Protein AF-A0A3D4SWK4-F1 (afdb_monomer_lite)

Structure (mmCIF, N/CA/C/O backbone):
data_AF-A0A3D4SWK4-F1
#
_entry.id   AF-A0A3D4SWK4-F1
#
loop_
_atom_site.group_PDB
_atom_site.id
_atom_site.type_symbol
_atom_site.label_atom_id
_atom_site.label_alt_id
_atom_site.label_comp_id
_atom_site.label_asym_id
_atom_site.label_entity_id
_atom_site.label_seq_id
_atom_site.pdbx_PDB_ins_code
_atom_site.Cartn_x
_atom_site.Cartn_y
_atom_site.Cartn_z
_atom_site.occupancy
_atom_site.B_iso_or_equiv
_atom_site.auth_seq_id
_atom_site.auth_comp_id
_atom_site.auth_asym_id
_atom_site.auth_atom_id
_atom_site.pdbx_PDB_model_num
ATOM 1 N N . LEU A 1 1 ? -13.414 -8.550 19.226 1.00 62.03 1 LEU A N 1
ATOM 2 C CA . LEU A 1 1 ? -13.959 -8.339 17.872 1.00 62.03 1 LEU A CA 1
ATOM 3 C C . LEU A 1 1 ? -14.007 -9.694 17.196 1.00 62.03 1 LEU A C 1
ATOM 5 O O . LEU A 1 1 ? -12.952 -10.254 16.932 1.00 62.03 1 LEU A O 1
ATOM 9 N N . ASP A 1 2 ? -15.201 -10.255 17.037 1.00 76.38 2 ASP A N 1
ATOM 10 C CA . ASP A 1 2 ? -15.385 -11.482 16.262 1.00 76.38 2 ASP A CA 1
ATOM 11 C C . ASP A 1 2 ? -15.658 -11.052 14.815 1.00 76.38 2 ASP A C 1
ATOM 13 O O . ASP A 1 2 ? -16.745 -10.570 14.501 1.00 76.38 2 ASP A O 1
ATOM 17 N N . ILE A 1 3 ? -14.616 -11.058 13.979 1.00 82.75 3 ILE A N 1
ATOM 18 C CA . ILE A 1 3 ? -14.678 -10.562 12.598 1.00 82.75 3 ILE A CA 1
ATOM 19 C C . ILE A 1 3 ? -14.834 -11.771 11.686 1.00 82.75 3 ILE A C 1
ATOM 21 O O . ILE A 1 3 ? -13.913 -12.572 11.523 1.00 82.75 3 ILE A O 1
ATOM 25 N N . GLY A 1 4 ? -16.007 -11.896 11.069 1.00 89.81 4 GLY A N 1
ATOM 26 C CA . GLY A 1 4 ? -16.263 -12.960 10.106 1.00 89.81 4 GLY A CA 1
ATOM 27 C C . GLY A 1 4 ? -15.391 -12.812 8.856 1.00 89.81 4 GLY A C 1
ATOM 28 O O . GLY A 1 4 ? -15.115 -11.705 8.394 1.00 89.81 4 GLY A O 1
ATOM 29 N N . THR A 1 5 ? -15.009 -13.931 8.239 1.00 88.75 5 THR A N 1
ATOM 30 C CA . THR A 1 5 ? -14.193 -13.941 7.011 1.00 88.75 5 THR A CA 1
ATOM 31 C C . THR A 1 5 ? -14.803 -13.095 5.887 1.00 88.75 5 THR A C 1
ATOM 33 O O . THR A 1 5 ? -14.075 -12.418 5.168 1.00 88.75 5 THR A O 1
ATOM 36 N N . GLY A 1 6 ? -16.135 -13.074 5.754 1.00 89.88 6 GLY A N 1
ATOM 37 C CA . GLY A 1 6 ? -16.824 -12.251 4.752 1.00 89.88 6 GLY A CA 1
ATOM 38 C C . GLY A 1 6 ? -16.660 -10.744 4.978 1.00 89.88 6 GLY A C 1
ATOM 39 O O . GLY A 1 6 ? -16.457 -9.999 4.024 1.00 89.88 6 GLY A O 1
ATOM 40 N N . GLN A 1 7 ? -16.671 -10.305 6.236 1.00 88.31 7 GLN A N 1
ATOM 41 C CA . GLN A 1 7 ? -16.444 -8.909 6.614 1.00 88.31 7 GLN A CA 1
ATOM 42 C C . GLN A 1 7 ? -14.985 -8.508 6.367 1.00 88.31 7 GLN A C 1
ATOM 44 O O . GLN A 1 7 ? -14.723 -7.438 5.827 1.00 88.31 7 GLN A O 1
ATOM 49 N N . PHE A 1 8 ? -14.038 -9.405 6.659 1.00 89.88 8 PHE A N 1
ATOM 50 C CA . PHE A 1 8 ? -12.621 -9.183 6.368 1.00 89.88 8 PHE A CA 1
ATOM 51 C C . PHE A 1 8 ? -12.339 -9.075 4.861 1.00 89.88 8 PHE A C 1
ATOM 53 O O . PHE A 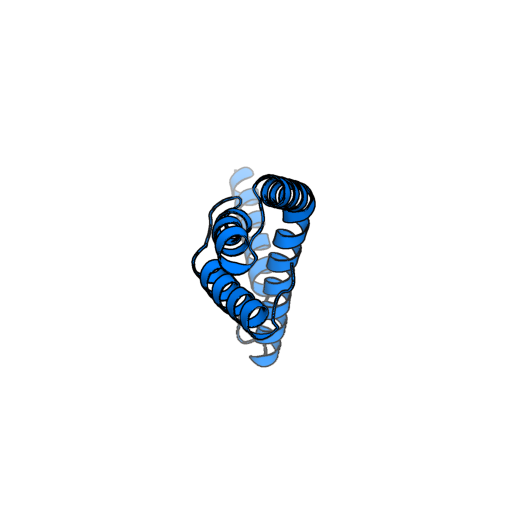1 8 ? -11.581 -8.211 4.426 1.00 89.88 8 PHE A O 1
ATOM 60 N N . LEU A 1 9 ? -12.984 -9.918 4.049 1.00 91.81 9 LEU A N 1
ATOM 61 C CA . LEU A 1 9 ? -12.904 -9.829 2.590 1.00 91.81 9 LEU A CA 1
ATOM 62 C C . LEU A 1 9 ? -13.507 -8.516 2.074 1.00 91.81 9 LEU A C 1
ATOM 64 O O . LEU A 1 9 ? -12.884 -7.853 1.248 1.00 91.81 9 LEU A O 1
ATOM 68 N N . GLY A 1 10 ? -14.677 -8.114 2.584 1.00 90.75 10 GLY A N 1
ATOM 69 C CA . GLY A 1 10 ? -15.309 -6.835 2.243 1.00 90.75 10 GLY A CA 1
ATOM 70 C C . GLY A 1 10 ? -14.418 -5.634 2.568 1.00 90.75 10 GLY A C 1
ATOM 71 O O . GLY A 1 10 ? -14.212 -4.771 1.714 1.00 90.75 10 GLY A O 1
ATOM 72 N N . PHE A 1 11 ? -13.810 -5.637 3.757 1.00 89.81 11 PHE A N 1
ATOM 73 C CA . PHE A 1 11 ? -12.794 -4.667 4.160 1.00 89.81 11 PHE A CA 1
ATOM 74 C C . PHE A 1 11 ? -11.627 -4.616 3.161 1.00 89.81 11 PHE A C 1
ATOM 76 O O . PHE A 1 11 ? -11.271 -3.533 2.704 1.00 89.81 11 PHE A O 1
ATOM 83 N N . LEU A 1 12 ? -11.067 -5.769 2.770 1.00 90.06 12 LEU A N 1
ATOM 84 C CA . LEU A 1 12 ? -9.931 -5.845 1.843 1.00 90.06 12 LEU A CA 1
ATOM 85 C C . LEU A 1 12 ? -10.248 -5.232 0.473 1.00 90.06 12 LEU A C 1
ATOM 87 O O . LEU A 1 12 ? -9.458 -4.454 -0.061 1.00 90.06 12 LEU A O 1
ATOM 91 N N . PHE A 1 13 ? -11.408 -5.576 -0.094 1.00 91.19 13 PHE A N 1
ATOM 92 C CA . PHE A 1 13 ? -11.829 -5.055 -1.393 1.00 91.19 13 PHE A CA 1
ATOM 93 C C . PHE A 1 13 ? -12.079 -3.549 -1.343 1.00 91.19 13 PHE A C 1
ATOM 95 O O . PHE A 1 13 ? -11.609 -2.823 -2.219 1.00 91.19 13 PHE A O 1
ATOM 102 N N . LEU A 1 14 ? -12.780 -3.070 -0.312 1.00 89.94 14 LEU A N 1
ATOM 103 C CA . LEU A 1 14 ? -13.071 -1.647 -0.164 1.00 89.94 14 LEU A CA 1
ATOM 104 C C . LEU A 1 14 ? -11.792 -0.836 0.069 1.00 89.94 14 LEU A C 1
ATOM 106 O O . LEU A 1 14 ? -11.602 0.203 -0.562 1.00 89.94 14 LEU A O 1
ATOM 110 N N . LEU A 1 15 ? -10.885 -1.339 0.910 1.00 87.88 15 LEU A N 1
ATOM 111 C CA . LEU A 1 15 ? -9.575 -0.734 1.123 1.00 87.88 15 LEU A CA 1
ATOM 112 C C . LEU A 1 15 ? -8.789 -0.657 -0.193 1.00 87.88 15 LEU A C 1
ATOM 114 O O . LEU A 1 15 ? -8.255 0.399 -0.515 1.00 87.88 15 LEU A O 1
ATOM 118 N N . GLY A 1 16 ? -8.780 -1.728 -0.993 1.00 86.25 16 GLY A N 1
ATOM 119 C CA . GLY A 1 16 ? -8.125 -1.748 -2.304 1.00 86.25 16 GLY A CA 1
ATOM 120 C C . GLY A 1 16 ? -8.663 -0.691 -3.274 1.00 86.25 16 GLY A C 1
ATOM 121 O O . GLY A 1 16 ? -7.878 0.003 -3.916 1.00 86.25 16 GLY A O 1
ATOM 122 N N . ILE A 1 17 ? -9.987 -0.506 -3.338 1.00 87.12 17 ILE A N 1
ATOM 123 C CA . ILE A 1 17 ? -10.608 0.544 -4.166 1.00 87.12 17 ILE A CA 1
ATOM 124 C C . ILE A 1 17 ? -10.161 1.933 -3.698 1.00 87.12 17 ILE A C 1
ATOM 126 O O . ILE A 1 17 ? -9.778 2.774 -4.513 1.00 87.12 17 ILE A O 1
ATOM 130 N N . MET A 1 18 ? -10.178 2.177 -2.387 1.00 83.06 18 MET A N 1
ATOM 131 C CA . MET A 1 18 ? -9.786 3.474 -1.840 1.00 83.06 18 MET A CA 1
ATOM 132 C C . MET A 1 18 ? -8.307 3.798 -2.070 1.00 83.06 18 MET A C 1
ATOM 134 O O . MET A 1 18 ? -7.981 4.954 -2.323 1.00 83.06 18 MET A O 1
ATOM 138 N N . MET A 1 19 ? -7.421 2.800 -2.042 1.00 82.88 19 MET A N 1
ATOM 139 C CA . MET A 1 19 ? -5.990 3.002 -2.306 1.00 82.88 19 MET A CA 1
ATOM 140 C C . MET A 1 19 ? -5.710 3.416 -3.756 1.00 82.88 19 MET A C 1
ATOM 142 O O . MET A 1 19 ? -4.773 4.167 -4.004 1.00 82.88 19 MET A O 1
ATOM 146 N N . VAL A 1 20 ? -6.547 2.998 -4.711 1.00 81.38 20 VAL A N 1
ATOM 147 C CA . VAL A 1 20 ? -6.483 3.491 -6.100 1.00 81.38 20 VAL A CA 1
ATOM 148 C C . VAL A 1 20 ? -7.034 4.917 -6.205 1.00 81.38 20 VAL A C 1
ATOM 150 O O . VAL A 1 20 ? -6.523 5.729 -6.974 1.00 81.38 20 VAL A O 1
ATOM 153 N N . ALA A 1 21 ? -8.069 5.238 -5.425 1.00 74.69 21 ALA A N 1
ATOM 154 C CA . ALA A 1 21 ? -8.732 6.540 -5.440 1.00 74.69 21 ALA A CA 1
ATOM 155 C C . ALA A 1 21 ? -7.955 7.660 -4.719 1.00 74.69 21 ALA A C 1
ATOM 157 O O . ALA A 1 21 ? -8.338 8.823 -4.841 1.00 74.69 21 ALA A O 1
ATOM 158 N N . ALA A 1 22 ? -6.873 7.342 -4.001 1.00 64.31 22 ALA A N 1
ATOM 159 C CA . ALA A 1 22 ? -6.056 8.295 -3.249 1.00 64.31 22 ALA A CA 1
ATOM 160 C C . ALA A 1 22 ? -4.671 8.573 -3.890 1.00 64.31 22 ALA A C 1
ATOM 162 O O . ALA A 1 22 ? -3.649 8.281 -3.267 1.00 64.31 22 ALA A O 1
ATOM 163 N N . PRO A 1 23 ? -4.563 9.147 -5.107 1.00 59.53 23 PRO A N 1
ATOM 164 C CA . PRO A 1 23 ? -3.267 9.550 -5.641 1.00 59.53 23 PRO A CA 1
ATOM 165 C C . PRO A 1 23 ? -2.821 10.911 -5.078 1.00 59.53 23 PRO A C 1
ATOM 167 O O . PRO A 1 23 ? -3.510 11.920 -5.223 1.00 59.53 23 PRO A O 1
ATOM 170 N N . GLY A 1 24 ? -1.621 10.952 -4.489 1.00 57.31 24 GLY A N 1
ATOM 171 C CA . GLY A 1 24 ? -0.849 12.194 -4.327 1.00 57.31 24 GLY A CA 1
ATOM 172 C C . GLY A 1 24 ? -1.119 13.046 -3.082 1.00 57.31 24 GLY A C 1
ATOM 173 O O . GLY A 1 24 ? -0.707 14.204 -3.060 1.00 57.31 24 GLY A O 1
ATOM 174 N N . VAL A 1 25 ? -1.763 12.511 -2.039 1.00 57.97 25 VAL A N 1
ATOM 175 C CA . VAL A 1 25 ? -1.978 13.235 -0.768 1.00 57.97 25 VAL A CA 1
ATOM 176 C C . VAL A 1 25 ? -1.052 12.674 0.327 1.00 57.97 25 VAL A C 1
ATOM 178 O O . VAL A 1 25 ? -1.089 11.463 0.559 1.00 57.97 25 VAL A O 1
ATOM 181 N N . PRO A 1 26 ? -0.236 13.493 1.027 1.00 60.03 26 PRO A N 1
ATOM 182 C CA . PRO A 1 26 ? 0.578 13.029 2.156 1.00 60.03 26 PRO A CA 1
ATOM 183 C C . PRO A 1 26 ? -0.318 12.429 3.251 1.00 60.03 26 PRO A C 1
ATOM 185 O O . PRO A 1 26 ? -1.229 13.099 3.735 1.00 60.03 26 PRO A O 1
ATOM 188 N N . GLY A 1 27 ? -0.101 11.160 3.613 1.00 69.69 27 GLY A N 1
ATOM 189 C CA . GLY A 1 27 ? -0.972 10.426 4.543 1.00 69.69 27 GLY A CA 1
ATOM 190 C C . GLY A 1 27 ? -2.305 9.943 3.947 1.00 69.69 27 GLY A C 1
ATOM 191 O O . GLY A 1 27 ? -3.195 9.527 4.689 1.00 69.69 27 GLY A O 1
ATOM 192 N N . GLY A 1 28 ? -2.471 9.971 2.620 1.00 70.81 28 GLY A N 1
ATOM 193 C CA . GLY A 1 28 ? -3.709 9.563 1.945 1.00 70.81 28 GLY A CA 1
ATOM 194 C C . GLY A 1 28 ? -4.130 8.120 2.241 1.00 70.81 28 GLY A C 1
ATOM 195 O O . GLY A 1 28 ? -5.318 7.861 2.422 1.00 70.81 28 GLY A O 1
ATOM 196 N N . ALA A 1 29 ? -3.172 7.198 2.384 1.00 76.44 29 ALA A N 1
ATOM 197 C CA . ALA A 1 29 ? -3.461 5.793 2.667 1.00 76.44 29 ALA A CA 1
ATOM 198 C C . ALA A 1 29 ? -4.082 5.592 4.059 1.00 76.44 29 ALA A C 1
ATOM 200 O O . ALA A 1 29 ? -5.090 4.895 4.188 1.00 76.44 29 ALA A O 1
ATOM 201 N N . ILE A 1 30 ? -3.540 6.236 5.101 1.00 83.38 30 ILE A N 1
ATOM 202 C CA . ILE A 1 30 ? -4.112 6.132 6.451 1.00 83.38 30 ILE A CA 1
ATOM 203 C C . ILE A 1 30 ? -5.422 6.906 6.568 1.00 83.38 30 ILE A C 1
ATOM 205 O O . ILE A 1 30 ? -6.377 6.389 7.138 1.00 83.38 30 ILE A O 1
ATOM 209 N N . MET A 1 31 ? -5.520 8.096 5.968 1.00 81.75 31 MET A N 1
ATOM 210 C CA . MET A 1 31 ? -6.748 8.895 6.019 1.00 81.75 31 MET A CA 1
ATOM 211 C C . MET A 1 31 ? -7.911 8.229 5.278 1.00 81.75 31 MET A C 1
ATOM 213 O O . MET A 1 31 ? -9.051 8.336 5.724 1.00 81.75 31 MET A O 1
ATOM 217 N N . ALA A 1 32 ? -7.632 7.481 4.207 1.00 80.62 32 ALA A N 1
ATOM 218 C CA . ALA A 1 32 ? -8.614 6.607 3.574 1.00 80.62 32 ALA A CA 1
ATOM 219 C C . ALA A 1 32 ? -8.959 5.399 4.464 1.00 80.62 32 ALA A C 1
ATOM 221 O O . ALA A 1 32 ? -10.129 5.052 4.621 1.00 80.62 32 ALA A O 1
ATOM 222 N N . ALA A 1 33 ? -7.957 4.775 5.091 1.00 82.50 33 ALA A N 1
ATOM 223 C CA . ALA A 1 33 ? -8.152 3.585 5.914 1.00 82.50 33 ALA A CA 1
ATOM 224 C C . ALA A 1 33 ? -8.959 3.848 7.196 1.00 82.50 33 ALA A C 1
ATOM 226 O O . ALA A 1 33 ? -9.757 2.997 7.572 1.00 82.50 33 ALA A O 1
ATOM 227 N N . VAL A 1 34 ? -8.811 5.007 7.851 1.00 87.06 34 VAL A N 1
ATOM 228 C CA . VAL A 1 34 ? -9.491 5.328 9.125 1.00 87.06 34 VAL A CA 1
ATOM 229 C C . VAL A 1 34 ? -11.013 5.183 9.027 1.00 87.06 34 VAL A C 1
ATOM 231 O O . VAL A 1 34 ? -11.620 4.575 9.909 1.00 87.06 34 VAL A O 1
ATOM 234 N N . GLY A 1 35 ? -11.627 5.675 7.945 1.00 82.75 35 GLY A N 1
ATOM 235 C CA . GLY A 1 35 ? -13.078 5.577 7.753 1.00 82.75 35 GLY A CA 1
ATOM 236 C C . GLY A 1 35 ? -13.565 4.129 7.664 1.00 82.75 35 GLY A C 1
ATOM 237 O O . GLY A 1 35 ? -14.568 3.768 8.273 1.00 82.75 35 GLY A O 1
ATOM 238 N N . VAL A 1 36 ? -12.812 3.276 6.971 1.00 85.81 36 VAL A N 1
ATOM 239 C CA . VAL A 1 36 ? -13.163 1.863 6.779 1.00 85.81 36 VAL A CA 1
ATOM 240 C C . VAL A 1 36 ? -12.758 0.989 7.971 1.00 85.81 36 VAL A C 1
ATOM 242 O O . VAL A 1 36 ? -13.450 0.022 8.270 1.00 85.81 36 VAL A O 1
ATOM 245 N N . LEU A 1 37 ? -11.704 1.336 8.714 1.00 86.69 37 LEU A N 1
ATOM 246 C CA . LEU A 1 37 ? -11.336 0.669 9.970 1.00 86.69 37 LEU A CA 1
ATOM 247 C C . LEU A 1 37 ? -12.424 0.846 11.042 1.00 86.69 37 LEU A C 1
ATOM 249 O O . LEU A 1 37 ? -12.793 -0.122 11.709 1.00 86.69 37 LEU A O 1
ATOM 253 N N . GLY A 1 38 ? -12.968 2.058 11.175 1.00 85.31 38 GLY A N 1
ATOM 254 C CA . GLY A 1 38 ? -14.081 2.332 12.085 1.00 85.31 38 GLY A CA 1
ATOM 255 C C . GLY A 1 38 ? -15.379 1.655 11.638 1.00 85.31 38 GLY A C 1
ATOM 256 O O . GLY A 1 38 ? -15.980 0.909 12.406 1.00 85.31 38 GLY A O 1
ATOM 257 N N . ASP A 1 39 ? -15.783 1.865 10.382 1.00 84.56 39 ASP A N 1
ATOM 258 C CA . ASP A 1 39 ? -17.083 1.411 9.869 1.00 84.56 39 ASP A CA 1
ATOM 259 C C . ASP A 1 39 ? -17.157 -0.110 9.643 1.00 84.56 39 ASP A C 1
ATOM 261 O O . ASP A 1 39 ? -18.153 -0.746 9.980 1.00 84.56 39 ASP A O 1
ATOM 265 N N . GLN A 1 40 ? -16.092 -0.722 9.111 1.00 86.06 40 GLN A N 1
ATOM 266 C CA . GLN A 1 40 ? -16.110 -2.134 8.712 1.00 86.06 40 GLN A CA 1
ATOM 267 C C . GLN A 1 40 ? -15.469 -3.069 9.731 1.00 86.06 40 GLN A C 1
ATOM 269 O O . GLN A 1 40 ? -15.841 -4.236 9.758 1.00 86.06 40 GLN A O 1
ATOM 274 N N . LEU A 1 41 ? -14.519 -2.622 10.558 1.00 86.88 41 LEU A N 1
ATOM 275 C CA . LEU A 1 41 ? -13.878 -3.477 11.572 1.00 86.88 41 LEU A CA 1
ATOM 276 C C . LEU A 1 41 ? -14.252 -3.094 13.010 1.00 86.88 41 LEU A C 1
ATOM 278 O O . LEU A 1 41 ? -13.880 -3.814 13.938 1.00 86.88 41 LEU A O 1
ATOM 282 N N . GLY A 1 42 ? -15.020 -2.015 13.196 1.00 86.50 42 GLY A N 1
ATOM 283 C CA . GLY A 1 42 ? -15.517 -1.584 14.501 1.00 86.50 42 GLY A CA 1
ATOM 284 C C . GLY A 1 42 ? -14.424 -1.041 15.417 1.00 86.50 42 GLY A C 1
ATOM 285 O O . GLY A 1 42 ? -14.524 -1.214 16.631 1.00 86.50 42 GLY A O 1
ATOM 286 N N . PHE A 1 43 ? -13.365 -0.453 14.851 1.00 90.00 43 PHE A N 1
ATOM 287 C CA . PHE A 1 43 ? -12.287 0.119 15.652 1.00 90.00 43 PHE A CA 1
ATOM 288 C C . PHE A 1 43 ? -12.788 1.342 16.420 1.00 90.00 43 PHE A C 1
ATOM 290 O O . PHE A 1 43 ? -13.455 2.213 15.860 1.00 90.00 43 PHE A O 1
ATOM 297 N N . ASP A 1 44 ? -12.441 1.411 17.702 1.00 92.12 44 ASP A N 1
ATOM 298 C CA . ASP A 1 44 ? -12.702 2.591 18.521 1.00 92.12 44 ASP A CA 1
ATOM 299 C C . ASP A 1 44 ? -11.672 3.710 18.256 1.00 92.12 44 ASP A C 1
ATOM 301 O O . ASP A 1 44 ? -10.679 3.539 17.540 1.00 92.12 44 ASP A O 1
ATOM 305 N N . GLN A 1 45 ? -11.919 4.894 18.821 1.00 90.94 45 GLN A N 1
ATOM 306 C CA . GLN A 1 45 ? -11.066 6.066 18.603 1.00 90.94 45 GLN A CA 1
ATOM 307 C C . GLN A 1 45 ? -9.637 5.880 19.132 1.00 90.94 45 GLN A C 1
ATOM 309 O O . GLN A 1 45 ? -8.699 6.406 18.529 1.00 90.94 45 GLN A O 1
ATOM 314 N N . ASP A 1 46 ? -9.458 5.119 20.213 1.00 94.38 46 ASP A N 1
ATOM 315 C CA . ASP A 1 46 ? -8.143 4.873 20.808 1.00 94.38 46 ASP A CA 1
ATOM 316 C C . ASP A 1 46 ? -7.330 3.911 19.923 1.00 94.38 46 ASP A C 1
ATOM 318 O O . ASP A 1 46 ? -6.147 4.137 19.657 1.00 94.38 46 ASP A O 1
ATOM 322 N N . GLN A 1 47 ? -7.975 2.878 19.377 1.00 93.75 47 GLN A N 1
ATOM 323 C CA . GLN A 1 47 ? -7.394 1.947 18.408 1.00 93.75 47 GLN A CA 1
ATOM 324 C C . GLN A 1 47 ? -7.018 2.649 17.102 1.00 93.75 47 GLN A C 1
ATOM 326 O O . GLN A 1 47 ? -5.928 2.428 16.573 1.00 93.75 47 GLN A O 1
ATOM 331 N N . ILE A 1 48 ? -7.881 3.534 16.596 1.00 92.50 48 ILE A N 1
ATOM 332 C CA . ILE A 1 48 ? -7.590 4.359 15.418 1.00 92.50 48 ILE A CA 1
ATOM 333 C C . ILE A 1 48 ? -6.375 5.262 15.675 1.00 92.50 48 ILE A C 1
ATOM 335 O O . ILE A 1 48 ? -5.499 5.368 14.816 1.00 92.50 48 ILE A O 1
ATOM 339 N N . ALA A 1 49 ? -6.273 5.875 16.857 1.00 92.25 49 ALA A N 1
ATOM 340 C CA . ALA A 1 49 ? -5.130 6.714 17.209 1.00 92.25 49 ALA A CA 1
ATOM 341 C C . ALA A 1 49 ? -3.812 5.920 17.213 1.00 92.25 49 ALA A C 1
ATOM 343 O O . ALA A 1 49 ? -2.807 6.389 16.670 1.00 92.25 49 ALA A O 1
ATOM 344 N N . ILE A 1 50 ? -3.821 4.694 17.748 1.00 93.62 50 ILE A N 1
ATOM 345 C CA . ILE A 1 50 ? -2.662 3.790 17.702 1.00 93.62 50 ILE A CA 1
ATOM 346 C C . ILE A 1 50 ? -2.320 3.414 16.254 1.00 93.62 50 ILE A C 1
ATOM 348 O O . ILE A 1 50 ? -1.143 3.411 15.894 1.00 93.62 50 ILE A O 1
ATOM 352 N N . MET A 1 51 ? -3.318 3.152 15.405 1.00 92.25 51 MET A N 1
ATOM 353 C CA . MET A 1 51 ? -3.097 2.854 13.985 1.00 92.25 51 MET A CA 1
ATOM 354 C C . MET A 1 51 ? -2.434 4.013 13.237 1.00 92.25 51 MET A C 1
ATOM 356 O O . MET A 1 51 ? -1.510 3.784 12.458 1.00 92.25 51 MET A O 1
ATOM 360 N N . ILE A 1 52 ? -2.862 5.252 13.493 1.00 90.69 52 ILE A N 1
ATOM 361 C CA . ILE A 1 52 ? -2.253 6.448 12.898 1.00 90.69 52 ILE A CA 1
ATOM 362 C C . ILE A 1 52 ? -0.815 6.621 13.396 1.00 90.69 52 ILE A C 1
ATOM 364 O O . ILE A 1 52 ? 0.087 6.862 12.595 1.00 90.69 52 ILE A O 1
ATOM 368 N N . ALA A 1 53 ? -0.577 6.459 14.700 1.00 92.25 53 ALA A N 1
ATOM 369 C CA . ALA A 1 53 ? 0.764 6.559 15.271 1.00 92.25 53 ALA A CA 1
ATOM 370 C C . ALA A 1 53 ? 1.719 5.506 14.682 1.00 92.25 53 ALA A C 1
ATOM 372 O O . ALA A 1 53 ? 2.841 5.832 14.293 1.00 92.25 53 ALA A O 1
ATOM 373 N N . ALA A 1 54 ? 1.258 4.258 14.560 1.00 91.12 54 ALA A N 1
ATOM 374 C CA . ALA A 1 54 ? 2.011 3.185 13.924 1.00 91.12 54 ALA A CA 1
ATOM 375 C C . ALA A 1 54 ? 2.281 3.484 12.443 1.00 91.12 54 ALA A C 1
ATOM 377 O O . ALA A 1 54 ? 3.406 3.295 11.990 1.00 91.12 54 ALA A O 1
ATOM 378 N N . TYR A 1 55 ? 1.287 3.998 11.709 1.00 88.88 55 TYR A N 1
ATOM 379 C CA . TYR A 1 55 ? 1.440 4.387 10.307 1.00 88.88 55 TYR A CA 1
ATOM 380 C C . TYR A 1 55 ? 2.530 5.443 10.136 1.00 88.88 55 TYR A C 1
ATOM 382 O O . TYR A 1 55 ? 3.447 5.236 9.351 1.00 88.88 55 TYR A O 1
ATOM 390 N N . ILE A 1 56 ? 2.499 6.523 10.922 1.00 87.75 56 ILE A N 1
ATOM 391 C CA . ILE A 1 56 ? 3.512 7.590 10.857 1.00 87.75 56 ILE A CA 1
ATOM 392 C C . ILE A 1 56 ? 4.924 7.029 11.077 1.00 87.75 56 ILE A C 1
ATOM 394 O O . ILE A 1 56 ? 5.870 7.468 10.427 1.00 87.75 56 ILE A O 1
ATOM 398 N N . ALA A 1 57 ? 5.073 6.042 11.962 1.00 90.69 57 ALA A N 1
ATOM 399 C CA . ALA A 1 57 ? 6.366 5.426 12.230 1.00 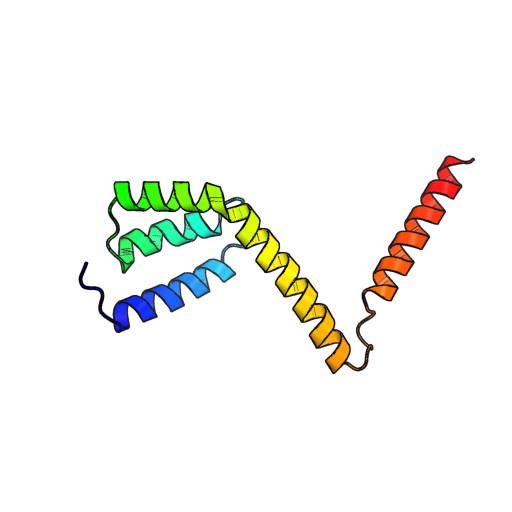90.69 57 ALA A CA 1
ATOM 400 C C . ALA A 1 57 ? 6.907 4.587 11.054 1.00 90.69 57 ALA A C 1
ATOM 402 O O . ALA A 1 57 ? 8.125 4.452 10.927 1.00 90.69 57 ALA A O 1
ATOM 403 N N . ILE A 1 58 ? 6.038 4.016 10.209 1.00 89.94 58 ILE A N 1
ATOM 404 C CA . ILE A 1 58 ? 6.429 3.042 9.172 1.00 89.94 58 ILE A CA 1
ATOM 405 C C . ILE A 1 58 ? 6.181 3.503 7.729 1.00 89.94 58 ILE A C 1
ATOM 407 O O . ILE A 1 58 ? 6.663 2.849 6.805 1.00 89.94 58 ILE A O 1
ATOM 411 N N . ASP A 1 59 ? 5.458 4.604 7.512 1.00 85.69 59 ASP A N 1
ATOM 412 C CA . ASP A 1 59 ? 4.986 5.040 6.188 1.00 85.69 59 ASP A CA 1
ATOM 413 C C . ASP A 1 59 ? 6.129 5.225 5.181 1.00 85.69 59 ASP A C 1
ATOM 415 O O . ASP A 1 59 ? 6.026 4.823 4.021 1.00 85.69 59 ASP A O 1
ATOM 419 N N . SER A 1 60 ? 7.277 5.725 5.643 1.00 87.50 60 SER A N 1
ATOM 420 C CA . SER A 1 60 ? 8.476 5.884 4.814 1.00 87.50 60 SER A CA 1
ATOM 421 C C . SER A 1 60 ? 8.965 4.559 4.221 1.00 87.50 60 SER A C 1
ATOM 423 O O . SER A 1 60 ? 9.418 4.531 3.078 1.00 87.50 60 SER A O 1
ATOM 425 N N . PHE A 1 61 ? 8.845 3.448 4.957 1.00 89.88 61 PHE A N 1
ATOM 426 C CA . PHE A 1 61 ? 9.181 2.121 4.435 1.00 89.88 61 PHE A CA 1
ATOM 427 C C . PHE A 1 61 ? 8.135 1.628 3.436 1.00 89.88 61 PHE A C 1
ATOM 429 O O . PHE A 1 61 ? 8.506 1.056 2.414 1.00 89.88 61 PHE A O 1
ATOM 436 N N . GLY A 1 62 ? 6.848 1.875 3.699 1.00 86.12 62 GLY A N 1
ATOM 437 C CA . GLY A 1 62 ? 5.762 1.524 2.779 1.00 86.12 62 GLY A CA 1
ATOM 438 C C . GLY A 1 62 ? 5.882 2.254 1.441 1.00 86.12 62 GLY A C 1
ATOM 439 O O . GLY A 1 62 ? 5.840 1.629 0.383 1.00 86.12 62 GLY A O 1
ATOM 440 N N . THR A 1 63 ? 6.136 3.562 1.480 1.00 87.56 63 THR A N 1
ATOM 441 C CA . THR A 1 63 ? 6.358 4.379 0.281 1.00 87.56 63 THR A CA 1
ATOM 442 C C . THR A 1 63 ? 7.613 3.936 -0.473 1.00 87.56 63 THR A C 1
ATOM 444 O O . THR A 1 63 ? 7.561 3.750 -1.687 1.00 87.56 63 THR A O 1
ATOM 447 N N . ALA A 1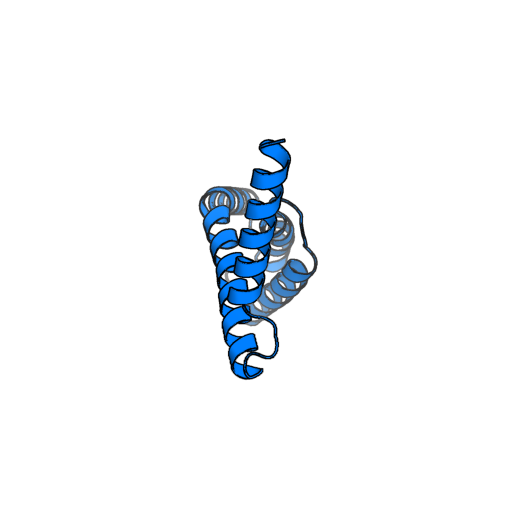 64 ? 8.728 3.694 0.227 1.00 90.56 64 ALA A N 1
ATOM 448 C CA . ALA A 1 64 ? 9.954 3.209 -0.406 1.00 90.56 64 ALA A CA 1
ATOM 449 C C . ALA A 1 64 ? 9.768 1.830 -1.064 1.00 90.56 64 ALA A C 1
ATOM 451 O O . ALA A 1 64 ? 10.259 1.607 -2.172 1.00 90.56 64 ALA A O 1
ATOM 452 N N . ALA A 1 65 ? 9.039 0.918 -0.413 1.00 90.25 65 ALA A N 1
ATOM 453 C CA . ALA A 1 65 ? 8.729 -0.399 -0.959 1.00 90.25 65 ALA A CA 1
ATO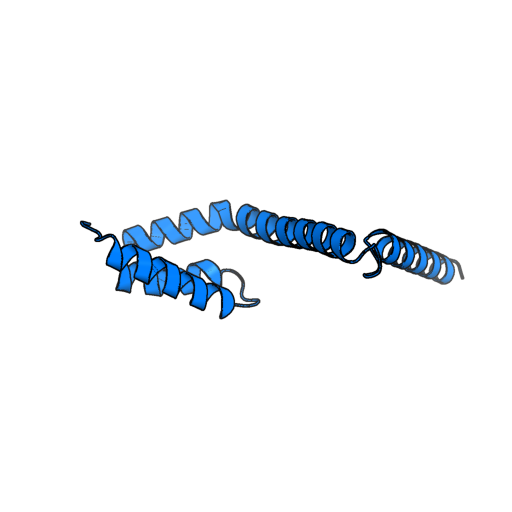M 454 C C . ALA A 1 65 ? 7.849 -0.303 -2.212 1.00 90.25 65 ALA A C 1
ATOM 456 O O . ALA A 1 65 ? 8.141 -0.982 -3.193 1.00 90.25 65 ALA A O 1
ATOM 457 N N . ASN A 1 66 ? 6.838 0.573 -2.211 1.00 85.38 66 ASN A N 1
ATOM 458 C CA . ASN A 1 66 ? 5.981 0.802 -3.376 1.00 85.38 66 ASN A CA 1
ATOM 459 C C . ASN A 1 66 ? 6.790 1.346 -4.565 1.00 85.38 66 ASN A C 1
ATOM 461 O O . ASN A 1 66 ? 6.779 0.744 -5.633 1.00 85.38 66 ASN A O 1
ATOM 465 N N . VAL A 1 67 ? 7.585 2.405 -4.359 1.00 90.12 67 VAL A N 1
ATOM 466 C CA . VAL A 1 67 ? 8.427 2.998 -5.420 1.00 90.12 67 VAL A CA 1
ATOM 467 C C . VAL A 1 67 ? 9.447 1.991 -5.961 1.00 90.12 67 VAL A C 1
ATOM 469 O O . VAL A 1 67 ? 9.649 1.880 -7.171 1.00 90.12 67 VAL A O 1
ATOM 472 N N . THR A 1 68 ? 10.079 1.219 -5.075 1.00 92.31 68 THR A N 1
ATOM 473 C CA . THR A 1 68 ? 11.048 0.188 -5.480 1.00 92.31 68 THR A CA 1
ATOM 474 C C . THR A 1 68 ? 10.367 -0.952 -6.239 1.00 92.31 68 THR A C 1
ATOM 476 O O . THR A 1 68 ? 10.907 -1.449 -7.227 1.00 92.31 68 THR A O 1
ATOM 479 N N . GLY A 1 69 ? 9.173 -1.360 -5.802 1.00 93.06 69 GLY A N 1
ATOM 480 C CA . GLY A 1 69 ? 8.358 -2.372 -6.466 1.00 93.06 69 GLY A CA 1
ATOM 481 C C . GLY A 1 69 ? 7.974 -1.964 -7.886 1.00 93.06 69 GLY A C 1
ATOM 482 O O . GLY A 1 69 ? 8.153 -2.758 -8.809 1.00 93.06 69 GLY A O 1
ATOM 483 N N . ASP A 1 70 ? 7.549 -0.715 -8.080 1.00 90.56 70 ASP A N 1
ATOM 484 C CA . ASP A 1 70 ? 7.233 -0.166 -9.403 1.00 90.56 70 ASP A CA 1
ATOM 485 C C . ASP A 1 70 ? 8.462 -0.176 -10.327 1.00 90.56 70 ASP A C 1
ATOM 487 O O . ASP A 1 70 ? 8.370 -0.578 -11.490 1.00 90.56 70 ASP A O 1
ATOM 491 N N . GLY A 1 71 ? 9.643 0.166 -9.798 1.00 89.75 71 GLY A N 1
ATOM 492 C CA . GLY A 1 71 ? 10.911 0.053 -10.525 1.00 89.75 71 GLY A CA 1
ATOM 493 C C . GLY A 1 71 ? 11.245 -1.388 -10.928 1.00 89.75 71 GLY A C 1
ATOM 494 O O . GLY A 1 71 ? 11.637 -1.649 -12.067 1.00 89.75 71 GLY A O 1
ATOM 495 N N . ALA A 1 72 ? 11.031 -2.354 -10.030 1.00 93.12 72 ALA A N 1
ATOM 496 C CA . ALA A 1 72 ? 11.221 -3.769 -10.338 1.00 93.12 72 ALA A CA 1
ATOM 497 C C . ALA A 1 72 ? 10.242 -4.259 -11.422 1.00 93.12 72 ALA A C 1
ATOM 499 O O . ALA A 1 72 ? 10.646 -4.984 -12.335 1.00 93.12 72 ALA A O 1
ATOM 500 N N . ILE A 1 73 ? 8.976 -3.831 -11.369 1.00 92.00 73 ILE A N 1
ATOM 501 C CA . ILE A 1 73 ? 7.973 -4.138 -12.398 1.00 92.00 73 ILE A CA 1
ATOM 502 C C . ILE A 1 73 ? 8.400 -3.552 -13.746 1.00 92.00 73 ILE A C 1
ATOM 504 O O . ILE A 1 73 ? 8.340 -4.260 -14.751 1.00 92.00 73 ILE A O 1
ATOM 508 N N . ALA A 1 74 ? 8.894 -2.312 -13.783 1.00 90.31 74 ALA A N 1
ATOM 509 C CA . ALA A 1 74 ? 9.372 -1.685 -15.015 1.00 90.31 74 ALA A CA 1
ATOM 510 C C . ALA A 1 74 ? 10.489 -2.506 -15.686 1.00 90.31 74 ALA A C 1
ATOM 512 O O . ALA A 1 74 ? 10.442 -2.748 -16.895 1.00 90.31 74 ALA A O 1
ATOM 513 N N . LEU A 1 75 ? 11.449 -3.016 -14.905 1.00 88.50 75 LEU A N 1
ATOM 514 C CA . LEU A 1 75 ? 12.516 -3.888 -15.410 1.00 88.50 75 LEU A CA 1
ATOM 515 C C . LEU A 1 75 ? 11.975 -5.211 -15.969 1.00 88.50 75 LEU A C 1
ATOM 517 O O . LEU A 1 75 ? 12.397 -5.656 -17.040 1.00 88.50 75 LEU A O 1
ATOM 521 N N . VAL A 1 76 ? 11.028 -5.839 -15.265 1.00 90.81 76 VAL A N 1
ATOM 522 C CA . VAL A 1 76 ? 10.397 -7.092 -15.704 1.00 90.81 76 VAL A CA 1
ATOM 523 C C . VAL A 1 76 ? 9.626 -6.885 -17.006 1.00 90.81 76 VAL A C 1
ATOM 525 O O . VAL A 1 76 ? 9.803 -7.651 -17.954 1.00 90.81 76 VAL A O 1
ATOM 528 N N . VAL A 1 77 ? 8.809 -5.835 -17.083 1.00 90.56 77 VAL A N 1
ATOM 529 C CA . VAL A 1 77 ? 8.016 -5.506 -18.274 1.00 90.56 77 VAL A CA 1
ATOM 530 C C . VAL A 1 77 ? 8.925 -5.191 -19.459 1.00 90.56 77 VAL A C 1
ATOM 532 O O . VAL A 1 77 ? 8.703 -5.718 -20.551 1.00 90.56 77 VAL A O 1
ATOM 535 N N . ASN A 1 78 ? 9.997 -4.420 -19.251 1.00 87.69 78 ASN A N 1
ATOM 536 C CA . ASN A 1 78 ? 10.969 -4.142 -20.303 1.00 87.69 78 ASN A CA 1
ATOM 537 C C . ASN A 1 78 ? 11.605 -5.435 -20.844 1.00 87.69 78 ASN A C 1
ATOM 539 O O . ASN A 1 78 ? 11.659 -5.652 -22.058 1.00 87.69 78 ASN A O 1
ATOM 543 N N . LYS A 1 79 ? 11.998 -6.351 -19.952 1.00 87.19 79 LYS A N 1
ATOM 544 C CA . LYS A 1 79 ? 12.551 -7.652 -20.345 1.00 87.19 79 LYS A CA 1
ATOM 545 C C . LYS A 1 79 ? 11.564 -8.486 -21.168 1.00 87.19 79 LYS A C 1
ATOM 547 O O . LYS A 1 79 ? 11.970 -9.088 -22.158 1.00 87.19 79 LYS A O 1
ATOM 552 N N . ILE A 1 80 ? 10.283 -8.500 -20.795 1.00 91.50 80 ILE A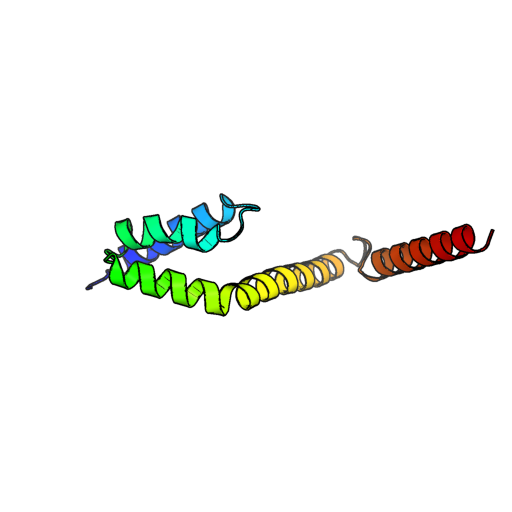 N 1
ATOM 553 C CA . ILE A 1 80 ? 9.229 -9.204 -21.548 1.00 91.50 80 ILE A CA 1
ATOM 554 C C . ILE A 1 80 ? 9.009 -8.559 -22.926 1.00 91.50 80 ILE A C 1
ATOM 556 O O . ILE A 1 80 ? 8.777 -9.267 -23.901 1.00 91.50 80 ILE A O 1
ATOM 560 N N . SER A 1 81 ? 9.142 -7.235 -23.032 1.00 89.25 81 SER A N 1
ATOM 561 C CA . SER A 1 81 ? 9.011 -6.497 -24.298 1.00 89.25 81 SER A CA 1
ATOM 562 C C . SER A 1 81 ? 10.202 -6.648 -25.258 1.00 89.25 81 SER A C 1
ATOM 564 O O . SER A 1 81 ? 10.202 -6.053 -26.333 1.00 89.25 81 SER A O 1
ATOM 566 N N . GLY A 1 82 ? 11.233 -7.418 -24.886 1.00 84.06 82 GLY A N 1
ATOM 567 C CA . GLY A 1 82 ? 12.446 -7.579 -25.691 1.00 84.06 82 GLY A CA 1
ATOM 568 C C . GLY A 1 82 ? 13.369 -6.357 -25.679 1.00 84.06 82 GLY A C 1
ATOM 569 O O . GLY A 1 82 ? 14.119 -6.165 -26.631 1.00 84.06 82 GLY A O 1
ATOM 570 N N . GLY A 1 83 ? 13.311 -5.520 -24.636 1.00 76.31 83 GLY A N 1
ATOM 571 C CA . GLY A 1 83 ? 14.123 -4.299 -24.540 1.00 76.31 83 GLY A CA 1
ATOM 572 C C . GLY A 1 83 ? 13.595 -3.117 -25.362 1.00 76.31 83 GLY A C 1
ATOM 573 O O . GLY A 1 83 ? 14.280 -2.106 -25.480 1.00 76.31 83 GLY A O 1
ATOM 574 N N . ALA A 1 84 ? 12.401 -3.237 -25.952 1.00 73.00 84 ALA A N 1
ATOM 575 C CA . ALA A 1 84 ? 11.813 -2.213 -26.817 1.00 73.00 84 ALA A CA 1
ATOM 576 C C . ALA A 1 84 ? 11.328 -0.970 -26.049 1.00 73.00 84 ALA A C 1
ATOM 578 O O . ALA A 1 84 ? 11.137 0.096 -26.635 1.00 73.00 84 ALA A O 1
ATOM 579 N N . LEU A 1 85 ? 11.120 -1.102 -24.739 1.00 73.75 85 LEU A N 1
ATOM 580 C CA . LEU A 1 85 ? 10.760 -0.010 -23.846 1.00 73.75 85 LEU A CA 1
ATOM 581 C C . LEU A 1 85 ? 12.069 0.560 -23.294 1.00 73.75 85 LEU A C 1
ATOM 583 O O . LEU A 1 85 ? 12.590 0.017 -22.328 1.00 73.75 85 LEU A O 1
ATOM 587 N N . GLY A 1 86 ? 12.625 1.587 -23.954 1.00 65.19 86 GLY A N 1
ATOM 588 C CA . GLY A 1 86 ? 13.920 2.207 -23.619 1.00 65.19 86 GLY A CA 1
ATOM 589 C C . GLY A 1 86 ? 14.248 2.116 -22.127 1.00 65.19 86 GLY A C 1
ATOM 590 O O . GLY A 1 86 ? 13.553 2.704 -21.299 1.00 65.19 86 GLY A O 1
ATOM 591 N N . GLY A 1 87 ? 15.226 1.266 -21.804 1.00 66.38 87 GLY A N 1
ATOM 592 C CA . GLY A 1 87 ? 15.497 0.829 -20.437 1.00 66.38 87 GLY A CA 1
ATOM 593 C C . GLY A 1 87 ? 16.155 1.911 -19.588 1.00 66.38 87 GLY A C 1
ATOM 594 O O . GLY A 1 87 ? 16.375 3.030 -20.046 1.00 66.38 87 GLY A O 1
ATOM 595 N N . VAL A 1 88 ? 16.519 1.549 -18.356 1.00 61.94 88 VAL A N 1
ATOM 596 C CA . VAL A 1 88 ? 17.276 2.404 -17.422 1.00 61.94 88 VAL A CA 1
ATOM 597 C C . VAL A 1 88 ? 18.502 3.023 -18.107 1.00 61.94 88 VAL A C 1
ATOM 599 O O . VAL A 1 88 ? 18.714 4.221 -17.967 1.00 61.94 88 VAL A O 1
ATOM 602 N N . ASP A 1 89 ? 19.166 2.274 -18.993 1.00 63.28 89 ASP A N 1
ATOM 603 C CA . ASP A 1 89 ? 20.274 2.737 -19.841 1.00 63.28 89 ASP A CA 1
ATOM 604 C C . ASP A 1 89 ? 19.939 3.993 -20.674 1.00 63.28 89 ASP A C 1
ATOM 606 O O . ASP A 1 89 ? 20.780 4.861 -20.878 1.00 63.28 89 ASP A O 1
ATOM 610 N N . SER A 1 90 ? 18.698 4.120 -21.163 1.00 64.44 90 SER A N 1
ATOM 611 C CA . SER A 1 90 ? 18.232 5.287 -21.931 1.00 64.44 90 SER A CA 1
ATOM 612 C C . SER A 1 90 ? 17.907 6.489 -21.041 1.00 64.44 90 SER A C 1
ATOM 614 O O . SER A 1 90 ? 17.928 7.622 -21.516 1.00 64.44 90 SER A O 1
ATOM 616 N N . ALA A 1 91 ? 17.569 6.255 -19.771 1.00 68.56 91 ALA A N 1
ATOM 617 C CA . ALA A 1 91 ? 17.329 7.308 -18.791 1.00 68.56 91 ALA A CA 1
ATOM 618 C C . ALA A 1 91 ? 18.648 7.813 -18.182 1.00 68.56 91 ALA A C 1
ATOM 620 O O . ALA A 1 91 ? 18.822 9.022 -18.073 1.00 68.56 91 ALA A O 1
ATOM 621 N N . GLU A 1 92 ? 19.589 6.914 -17.874 1.00 64.88 92 GLU A N 1
ATOM 622 C CA . GLU A 1 92 ? 20.961 7.253 -17.467 1.00 64.88 92 GLU A CA 1
ATOM 623 C C . GLU A 1 92 ? 21.698 8.000 -18.577 1.00 64.88 92 GLU A C 1
ATOM 625 O O . GLU A 1 92 ? 22.245 9.062 -18.312 1.00 64.88 92 GLU A O 1
ATOM 630 N N . ALA A 1 93 ? 21.611 7.549 -19.836 1.0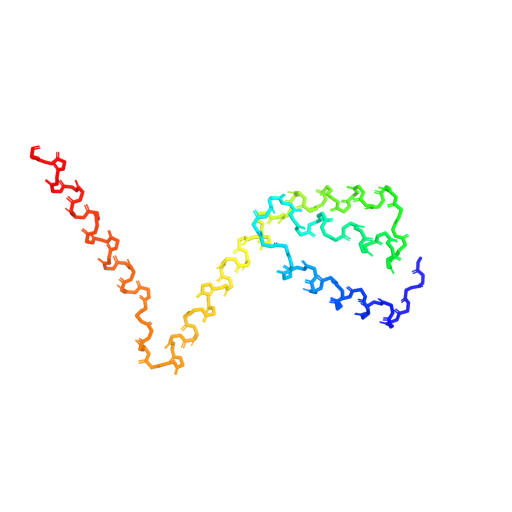0 66.50 93 ALA A N 1
ATOM 631 C CA . ALA A 1 93 ? 22.218 8.270 -20.956 1.00 66.50 93 ALA A CA 1
ATOM 632 C C . ALA A 1 93 ? 21.677 9.704 -21.103 1.00 66.50 93 ALA A C 1
ATOM 634 O O . ALA A 1 93 ? 22.443 10.623 -21.368 1.00 66.50 93 ALA A O 1
ATOM 635 N N . ARG A 1 94 ? 20.370 9.917 -20.885 1.00 72.94 94 ARG A N 1
ATOM 636 C CA . ARG A 1 94 ? 19.763 11.261 -20.902 1.00 72.94 94 ARG A CA 1
ATOM 637 C C . ARG A 1 94 ? 20.158 12.105 -19.692 1.00 72.94 94 ARG A C 1
ATOM 639 O O . ARG A 1 94 ? 20.264 13.318 -19.824 1.00 72.94 94 ARG A O 1
ATOM 646 N N . ALA A 1 95 ? 20.340 11.491 -18.524 1.00 75.81 95 ALA A N 1
ATOM 647 C CA . ALA A 1 95 ? 20.794 12.187 -17.324 1.00 75.81 95 ALA A CA 1
ATOM 648 C C . ALA A 1 95 ? 22.261 12.619 -17.456 1.00 75.81 95 ALA A C 1
ATOM 650 O O . ALA A 1 95 ? 22.579 13.769 -17.168 1.00 75.81 95 ALA A O 1
ATOM 651 N N . ASP A 1 96 ? 23.127 11.740 -17.961 1.00 77.19 96 ASP A N 1
ATOM 652 C CA . ASP A 1 96 ? 24.532 12.046 -18.239 1.00 77.19 96 ASP A CA 1
ATOM 653 C C . ASP A 1 96 ? 24.674 13.126 -19.321 1.00 77.19 96 ASP A C 1
ATOM 655 O O . ASP A 1 96 ? 25.501 14.028 -19.186 1.00 77.19 96 ASP A O 1
ATOM 659 N N . GLU A 1 97 ? 23.843 13.082 -20.367 1.00 78.31 97 GLU A N 1
ATOM 660 C CA . GLU A 1 97 ? 23.812 14.105 -21.420 1.00 78.31 97 GLU A CA 1
ATOM 661 C C . GLU A 1 97 ? 23.335 15.464 -20.876 1.00 78.31 97 GLU A C 1
ATOM 663 O O . GLU A 1 97 ? 23.972 16.482 -21.141 1.00 78.31 97 GLU A O 1
ATOM 668 N N . ALA A 1 98 ? 22.304 15.481 -20.023 1.00 79.50 98 ALA A N 1
ATOM 669 C CA . ALA A 1 98 ? 21.826 16.701 -19.368 1.00 79.50 98 ALA A CA 1
ATOM 670 C C . ALA A 1 98 ? 22.863 17.303 -18.398 1.00 79.50 98 ALA A C 1
ATOM 672 O O . ALA A 1 98 ? 23.034 18.519 -18.344 1.00 79.50 98 ALA A O 1
ATOM 673 N N . ILE A 1 99 ? 23.593 16.464 -17.654 1.00 80.25 99 ILE A N 1
ATOM 674 C CA . ILE A 1 99 ? 24.684 16.907 -16.770 1.00 80.25 99 ILE A CA 1
ATOM 675 C C . ILE A 1 99 ? 25.858 17.457 -17.594 1.00 80.25 99 ILE A C 1
ATOM 677 O O . ILE A 1 99 ? 26.463 18.463 -17.222 1.00 80.25 99 ILE A O 1
ATOM 681 N N . ALA A 1 100 ? 26.193 16.821 -18.719 1.00 81.94 100 ALA A N 1
ATOM 682 C CA . ALA A 1 100 ? 27.259 17.286 -19.601 1.00 81.94 100 ALA A CA 1
ATOM 683 C C . ALA A 1 100 ? 26.937 18.653 -20.234 1.00 81.94 100 ALA A C 1
ATOM 685 O O . ALA A 1 100 ? 27.839 19.485 -20.377 1.00 81.94 100 ALA A O 1
ATOM 686 N N . GLU A 1 101 ? 25.671 18.893 -20.579 1.00 81.19 101 GLU A N 1
ATOM 687 C CA . GLU A 1 101 ? 25.194 20.169 -21.120 1.00 81.19 101 GLU A CA 1
ATOM 688 C C . GLU A 1 101 ? 25.249 21.292 -20.066 1.00 81.19 101 GLU A C 1
ATOM 690 O O . GLU A 1 101 ? 25.816 22.352 -20.334 1.00 81.19 101 GLU A O 1
ATOM 695 N N . ASP A 1 102 ? 24.809 21.026 -18.832 1.00 82.12 102 ASP A N 1
ATOM 696 C CA . ASP A 1 102 ? 24.843 21.993 -17.719 1.00 82.12 102 ASP A CA 1
ATOM 697 C C . ASP A 1 102 ? 26.284 22.396 -17.331 1.00 82.12 102 ASP A C 1
ATOM 699 O O . ASP A 1 102 ? 26.599 23.571 -17.113 1.00 82.12 102 ASP A O 1
ATOM 703 N N . ILE A 1 103 ? 27.224 21.439 -17.333 1.00 77.62 103 ILE A N 1
ATOM 704 C CA . ILE A 1 103 ? 28.657 21.711 -17.101 1.00 77.62 103 ILE A CA 1
ATOM 705 C C . ILE A 1 103 ? 29.264 22.536 -18.245 1.00 77.62 103 ILE A C 1
ATOM 707 O O . ILE A 1 103 ? 30.177 23.333 -18.014 1.00 77.62 103 ILE A O 1
ATOM 711 N N . SER A 1 104 ? 28.793 22.331 -19.476 1.00 75.44 104 SER A N 1
ATOM 712 C CA . SER A 1 104 ? 29.231 23.074 -20.658 1.00 75.44 104 SER A CA 1
ATOM 713 C C . SER A 1 104 ? 28.763 24.531 -20.611 1.00 75.44 104 SER A C 1
ATOM 715 O O . SER A 1 104 ? 29.574 25.431 -20.839 1.00 75.44 104 SER A O 1
ATOM 717 N N . GLU A 1 105 ? 27.498 24.778 -20.258 1.00 74.50 105 GLU A N 1
ATOM 718 C CA . GLU A 1 105 ? 26.952 26.134 -20.105 1.00 74.50 105 GLU A CA 1
ATOM 719 C C . GLU A 1 105 ? 27.577 26.886 -18.922 1.00 74.50 105 GLU A C 1
ATOM 721 O O . GLU A 1 105 ? 27.898 28.064 -19.043 1.00 74.50 105 GLU A O 1
ATOM 726 N N . SER A 1 106 ? 27.859 26.196 -17.813 1.00 71.12 106 SER A N 1
ATOM 727 C CA . SER A 1 106 ? 28.503 26.777 -16.622 1.00 71.12 106 SER A CA 1
ATOM 728 C C . SER A 1 106 ? 29.950 27.244 -16.840 1.00 71.12 106 SER A C 1
ATOM 730 O O . SER A 1 106 ? 30.519 27.939 -15.995 1.00 71.12 106 SER A O 1
ATOM 732 N N . ARG A 1 107 ? 30.591 26.808 -17.932 1.00 69.56 107 ARG A N 1
ATOM 733 C CA . ARG A 1 107 ? 32.011 27.057 -18.230 1.00 69.56 107 ARG A CA 1
ATOM 734 C C . ARG A 1 107 ? 32.250 28.203 -19.219 1.00 69.56 107 ARG A C 1
ATOM 736 O O . ARG A 1 107 ? 33.409 28.400 -19.595 1.00 69.56 107 ARG A O 1
ATOM 743 N N . ASN A 1 108 ? 31.196 28.909 -19.636 1.00 56.28 108 ASN A N 1
ATOM 744 C CA . ASN A 1 108 ? 31.227 29.977 -20.639 1.00 56.28 108 ASN A CA 1
ATOM 745 C C . ASN A 1 108 ? 30.798 31.330 -20.055 1.00 56.28 108 ASN A C 1
ATOM 747 O O . ASN A 1 108 ? 29.759 31.376 -19.364 1.00 56.28 108 ASN A O 1
#

Organism: NCBI:txid1032851

InterPro domains:
  IPR001991 Sodium:dicarboxylate symporter [PF00375] (2-79)
  IPR036458 Sodium:dicarboxylate symporter superfamily [G3DSA:1.10.3860.10] (1-87)
  IPR036458 Sodium:dicarboxylate symporter superfamily [SSF118215] (2-79)

Radius of gyration: 21.4 Å; chains: 1; bounding box: 49×44×48 Å

Foldseek 3Di:
DPADPVLVVVLVVQLVVQVVVQPDDVCSSLVSNLVSCCPRVVDDPVRSVVVVVVCVVCVVVVVVCVVVVVLVVLVVVCVVVVVPPPDPVNVVVVVVVVVVVVVVVVVD

Secondary structure (DSSP, 8-state):
----HHHHHHHHHHHHHHHHH--S-TTHHHHHHHHHHHHHH---HHHHHHHHHHHHHHHHHHHHHHHHHHHHHHHHHHHHTTT-S--HHHHHHHHHHHHHHHHHHTT-

Sequence (108 aa):
LDIGTGQFLGFLFLLGIMMVAAPGVPGGAIMAAVGVLGDQLGFDQDQIAIMIAAYIAIDSFGTAANVTGDGAIALVVNKISGGALGGVDSAEARADEAIAEDISESRN

pLDDT: mean 82.37, std 10.01, range [56.28, 94.38]